Protein AF-A0A830CV66-F1 (afdb_monomer_lite)

Organism: NCBI:txid374723

Sequence (99 aa):
MVGSCRKCDQCVNNLENYCSKSIFTYSSIDTDGTVTQGGYSNIMVADERFIVRWPQSFPLDRGAPLLCAGPPLTVPSVTTASTSRASTSVSSGSAASAT

Radius of gyration: 22.75 Å; chains: 1; bounding box: 47×68×33 Å

Str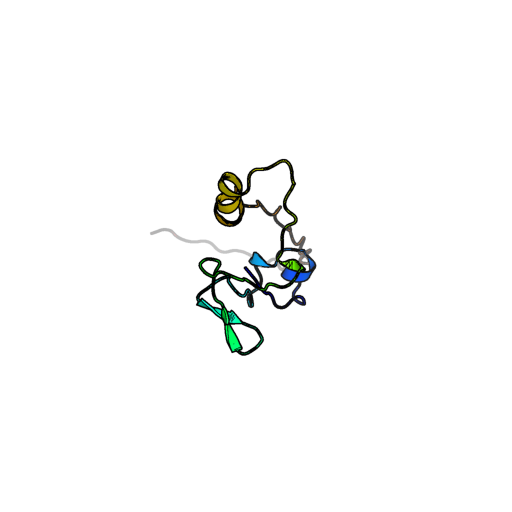ucture (mmCIF, N/CA/C/O backbone):
data_AF-A0A830CV66-F1
#
_entry.id   AF-A0A830CV66-F1
#
loop_
_atom_site.group_PDB
_atom_site.id
_atom_site.type_symbol
_atom_site.label_atom_id
_atom_site.label_alt_id
_atom_site.label_comp_id
_atom_site.label_asym_id
_atom_site.label_entity_id
_atom_site.label_seq_id
_atom_site.pdbx_PDB_ins_code
_atom_site.Cartn_x
_atom_site.Cartn_y
_atom_site.Cartn_z
_atom_site.occupancy
_atom_site.B_iso_or_equiv
_atom_site.auth_seq_id
_atom_site.auth_comp_id
_atom_site.auth_asym_id
_atom_site.auth_atom_id
_atom_site.pdbx_PDB_model_num
ATOM 1 N N . MET A 1 1 ? 1.647 1.573 0.526 1.00 85.69 1 MET A N 1
ATOM 2 C CA . MET A 1 1 ? 0.300 1.456 1.124 1.00 85.69 1 MET A CA 1
ATOM 3 C C . MET A 1 1 ? -0.138 0.010 0.990 1.00 85.69 1 MET A C 1
ATOM 5 O O . MET A 1 1 ? 0.205 -0.589 -0.020 1.00 85.69 1 MET A O 1
ATOM 9 N N . VAL A 1 2 ? -0.816 -0.548 1.990 1.00 90.31 2 VAL A N 1
ATOM 10 C CA . VAL A 1 2 ? -1.223 -1.971 2.018 1.00 90.31 2 VAL A CA 1
ATOM 11 C C . VAL A 1 2 ? -2.730 -2.163 2.210 1.00 90.31 2 VAL A C 1
ATOM 13 O O . VAL A 1 2 ? -3.225 -3.273 2.047 1.00 90.31 2 VAL A O 1
ATOM 16 N N . GLY A 1 3 ? -3.468 -1.088 2.508 1.00 91.06 3 GLY A N 1
ATOM 17 C CA . GLY A 1 3 ? -4.907 -1.140 2.754 1.00 91.06 3 GLY A CA 1
ATOM 18 C C . GLY A 1 3 ? -5.609 0.208 2.569 1.00 91.06 3 GLY A C 1
ATOM 19 O O . GLY A 1 3 ? -4.990 1.271 2.646 1.00 91.06 3 GLY A O 1
ATOM 20 N N . SER A 1 4 ? -6.921 0.160 2.329 1.00 92.31 4 SER A N 1
ATOM 21 C CA . SER A 1 4 ? -7.829 1.316 2.299 1.00 92.31 4 SER A CA 1
ATOM 22 C C . SER A 1 4 ? -9.260 0.871 2.634 1.00 92.31 4 SER A C 1
ATOM 24 O O . SER A 1 4 ? -9.542 -0.324 2.726 1.00 92.31 4 SER A O 1
ATOM 26 N N . CYS A 1 5 ? -10.207 1.804 2.796 1.00 91.25 5 CYS A N 1
ATOM 27 C CA . CYS A 1 5 ? -11.588 1.445 3.150 1.00 91.25 5 CYS A CA 1
ATOM 28 C C . CYS A 1 5 ? -12.402 0.797 2.017 1.00 91.25 5 CYS A C 1
ATOM 30 O O . CYS A 1 5 ? -13.500 0.309 2.283 1.00 91.25 5 CYS A O 1
ATOM 32 N N . ARG A 1 6 ? -11.920 0.857 0.766 1.00 88.50 6 ARG A N 1
ATOM 33 C CA . ARG A 1 6 ? -12.544 0.319 -0.466 1.00 88.50 6 ARG A CA 1
ATOM 34 C C . ARG A 1 6 ? -13.947 0.806 -0.830 1.00 88.50 6 ARG A C 1
ATOM 36 O O . ARG A 1 6 ? -14.464 0.403 -1.864 1.00 88.50 6 ARG A O 1
ATOM 43 N N . LYS A 1 7 ? -14.551 1.672 -0.019 1.00 91.62 7 LYS A N 1
ATOM 44 C CA . LYS A 1 7 ? -15.960 2.070 -0.155 1.00 91.62 7 LYS A CA 1
ATOM 45 C C . LYS A 1 7 ? -16.198 3.564 -0.337 1.00 91.62 7 LYS A C 1
ATOM 47 O O . LYS A 1 7 ? -17.325 3.951 -0.603 1.00 91.62 7 LYS A O 1
ATOM 52 N N . CYS A 1 8 ? -15.186 4.408 -0.130 1.00 91.31 8 CYS A N 1
ATOM 53 C CA . CYS A 1 8 ? -15.333 5.840 -0.386 1.00 91.31 8 CYS A CA 1
ATOM 54 C C . CYS A 1 8 ? -15.146 6.150 -1.872 1.00 91.31 8 CYS A C 1
ATOM 56 O O . CYS A 1 8 ? -14.474 5.396 -2.577 1.00 91.31 8 CYS A O 1
ATOM 58 N N . ASP A 1 9 ? -15.655 7.300 -2.312 1.00 93.12 9 ASP A N 1
ATOM 59 C CA . ASP A 1 9 ? -15.552 7.756 -3.704 1.00 93.12 9 ASP A CA 1
ATOM 60 C C . ASP A 1 9 ? -14.106 7.755 -4.211 1.00 93.12 9 ASP A C 1
ATOM 62 O O . ASP A 1 9 ? -13.838 7.370 -5.344 1.00 93.12 9 ASP A O 1
ATOM 66 N N . GLN A 1 10 ? -13.146 8.100 -3.348 1.00 91.94 10 GLN A N 1
ATOM 67 C CA . GLN A 1 10 ? -11.722 8.048 -3.687 1.00 91.94 10 GLN A CA 1
ATOM 68 C C . GLN A 1 10 ? -11.273 6.613 -3.999 1.00 91.94 10 GLN A C 1
ATOM 70 O O . GLN A 1 10 ? -10.639 6.364 -5.016 1.00 91.94 10 GLN A O 1
ATOM 75 N N . CYS A 1 11 ? -11.657 5.633 -3.177 1.00 90.50 11 CYS A N 1
ATOM 76 C CA . CYS A 1 11 ? -11.306 4.235 -3.429 1.00 90.50 11 CYS A CA 1
ATOM 77 C C . CYS A 1 11 ? -12.025 3.656 -4.652 1.00 90.50 11 CYS A C 1
ATOM 79 O O . CYS A 1 11 ? -11.462 2.811 -5.338 1.00 90.50 11 CYS A O 1
ATOM 81 N N . VAL A 1 12 ? -13.259 4.077 -4.933 1.00 90.81 12 VAL A N 1
ATOM 82 C CA . VAL A 1 12 ? -13.987 3.637 -6.135 1.00 90.81 12 VAL A CA 1
ATOM 83 C C . VAL A 1 12 ? -13.323 4.184 -7.402 1.00 90.81 12 VAL A C 1
ATOM 85 O O . VAL A 1 12 ? -13.241 3.482 -8.403 1.00 90.81 12 VAL A O 1
ATOM 88 N N . ASN A 1 13 ? -12.766 5.394 -7.330 1.00 91.25 13 ASN A N 1
ATOM 89 C CA . ASN A 1 13 ? -12.076 6.050 -8.439 1.00 91.25 13 ASN A CA 1
ATOM 90 C C . ASN A 1 13 ? -10.579 5.691 -8.564 1.00 91.25 13 ASN A C 1
ATOM 92 O O . ASN A 1 13 ? -9.859 6.384 -9.276 1.00 91.25 13 ASN A O 1
ATOM 96 N N . ASN A 1 14 ? -10.091 4.630 -7.904 1.00 88.56 14 ASN A N 1
ATOM 97 C CA . ASN A 1 14 ? -8.665 4.235 -7.883 1.00 88.56 14 ASN A CA 1
ATOM 98 C C . ASN A 1 14 ? -7.722 5.335 -7.347 1.00 88.56 14 ASN A C 1
ATOM 100 O O . ASN A 1 14 ? -6.579 5.491 -7.778 1.00 88.56 14 ASN A O 1
ATOM 104 N N . LEU A 1 15 ? -8.237 6.139 -6.417 1.00 90.25 15 LEU A N 1
ATOM 105 C CA . LEU A 1 15 ? -7.537 7.196 -5.692 1.00 90.25 15 LEU A CA 1
ATOM 106 C C . LEU A 1 15 ? -7.351 6.790 -4.225 1.00 90.25 15 LEU A C 1
ATOM 108 O O . LEU A 1 15 ? -7.567 7.576 -3.302 1.00 90.25 15 LEU A O 1
ATOM 112 N N . GLU A 1 16 ? -6.957 5.540 -3.976 1.00 90.12 16 GLU A N 1
ATOM 113 C CA . GLU A 1 16 ? -6.842 4.980 -2.627 1.00 90.12 16 GLU A CA 1
ATOM 114 C C . GLU A 1 16 ? -5.830 5.743 -1.754 1.00 90.12 16 GLU A C 1
ATOM 116 O O . GLU A 1 16 ? -5.994 5.781 -0.536 1.00 90.12 16 GLU A O 1
ATOM 121 N N . ASN A 1 17 ? -4.842 6.407 -2.368 1.00 88.62 17 ASN A N 1
ATOM 122 C CA . ASN A 1 17 ? -3.852 7.253 -1.687 1.00 88.62 17 ASN A CA 1
ATOM 123 C C . ASN A 1 17 ? -4.469 8.492 -1.009 1.00 88.62 17 ASN A C 1
ATOM 125 O O . ASN A 1 17 ? -3.868 9.054 -0.100 1.00 88.62 17 ASN A O 1
ATOM 129 N N . TYR A 1 18 ? -5.668 8.908 -1.430 1.00 89.75 18 TYR A N 1
ATOM 130 C CA . TYR A 1 18 ? -6.426 10.015 -0.832 1.00 89.75 18 TYR A CA 1
ATOM 131 C C . TYR A 1 18 ? -7.494 9.532 0.159 1.00 89.75 18 TYR A C 1
ATOM 133 O O . TYR A 1 18 ? -8.291 10.319 0.675 1.00 89.75 18 TYR A O 1
ATOM 141 N N . CYS A 1 19 ? -7.555 8.228 0.430 1.00 91.12 19 CYS A N 1
ATOM 142 C CA . CYS A 1 19 ? -8.483 7.679 1.403 1.00 91.12 19 CYS A CA 1
ATOM 143 C C . CYS A 1 19 ? -8.096 8.116 2.822 1.00 91.12 19 CYS A C 1
ATOM 145 O O . CYS A 1 19 ? -6.988 7.861 3.275 1.00 91.12 19 CYS A O 1
ATOM 147 N N . SER A 1 20 ? -9.047 8.651 3.590 1.00 90.25 20 SER A N 1
ATOM 148 C CA . SER A 1 20 ? -8.831 9.008 5.004 1.00 90.25 20 SER A CA 1
ATOM 149 C C . SER A 1 20 ? -8.515 7.806 5.909 1.00 90.25 20 SER A C 1
ATOM 151 O O . SER A 1 20 ? -8.123 7.983 7.055 1.00 90.25 20 SER A O 1
ATOM 153 N N . LYS A 1 21 ? -8.741 6.582 5.418 1.00 91.12 21 LYS A N 1
ATOM 154 C CA . LYS A 1 21 ? -8.455 5.314 6.105 1.00 91.12 21 LYS A CA 1
ATOM 155 C C . LYS A 1 21 ? -7.388 4.506 5.356 1.00 91.12 21 LYS A C 1
ATOM 157 O O . LYS A 1 21 ? -7.510 3.289 5.242 1.00 91.12 21 LYS A O 1
ATOM 162 N N . SER A 1 22 ? -6.408 5.184 4.764 1.00 91.19 22 SER A N 1
ATOM 163 C CA . SER A 1 22 ? -5.246 4.545 4.146 1.00 91.19 22 SER A CA 1
ATOM 164 C C . SER A 1 22 ? -4.369 3.877 5.206 1.00 91.19 22 SER A C 1
ATOM 166 O O . SER A 1 22 ? -4.036 4.500 6.214 1.00 91.19 22 SER A O 1
ATOM 168 N N . ILE A 1 23 ? -3.955 2.639 4.953 1.00 92.12 23 ILE A N 1
ATOM 169 C CA . ILE A 1 23 ? -3.054 1.875 5.822 1.00 92.12 23 ILE A CA 1
ATOM 170 C C . ILE A 1 23 ? -1.681 1.840 5.149 1.00 92.12 23 ILE A C 1
ATOM 172 O O . ILE A 1 23 ? -1.530 1.310 4.039 1.00 92.12 23 ILE A O 1
ATOM 176 N N . PHE A 1 24 ? -0.673 2.444 5.781 1.00 91.69 24 PHE A N 1
ATOM 177 C CA . PHE A 1 24 ? 0.675 2.495 5.216 1.00 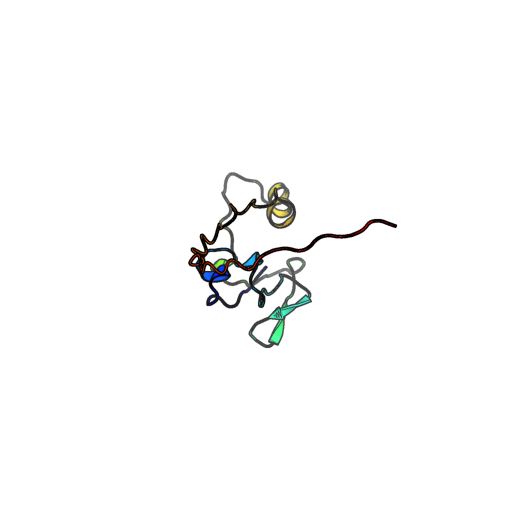91.69 24 PHE A CA 1
ATOM 178 C C . PHE A 1 24 ? 1.426 1.180 5.412 1.00 91.69 24 PHE A C 1
ATOM 180 O O . PHE A 1 24 ? 1.051 0.328 6.204 1.00 91.69 24 PHE A O 1
ATOM 187 N N . THR A 1 25 ? 2.498 1.014 4.639 1.00 90.19 25 THR A N 1
ATOM 188 C CA . THR A 1 25 ? 3.277 -0.229 4.573 1.00 90.19 25 THR A CA 1
ATOM 189 C C . THR A 1 25 ? 4.015 -0.559 5.875 1.00 90.19 25 THR A C 1
ATOM 191 O O . THR A 1 25 ? 4.387 -1.706 6.087 1.00 90.19 25 THR A O 1
ATOM 194 N N . TYR A 1 26 ? 4.253 0.424 6.741 1.00 92.00 26 TYR A N 1
ATOM 195 C CA . TYR A 1 26 ? 4.917 0.228 8.024 1.00 92.00 26 TYR A CA 1
ATOM 196 C C . TYR A 1 26 ? 4.334 1.171 9.078 1.00 92.00 26 TYR A C 1
ATOM 198 O O . TYR A 1 26 ? 3.808 2.236 8.746 1.00 92.00 26 TYR A O 1
ATOM 206 N N . SER A 1 27 ? 4.455 0.785 10.353 1.00 91.25 27 SER A N 1
ATOM 207 C CA . SER A 1 27 ? 4.072 1.604 11.515 1.00 91.25 27 SER A CA 1
ATOM 208 C C . SER A 1 27 ? 2.621 2.120 11.494 1.00 91.25 27 SER A C 1
ATOM 210 O O . SER A 1 27 ? 2.312 3.141 12.108 1.00 91.25 27 SER A O 1
ATOM 212 N N . SER A 1 28 ? 1.730 1.427 10.786 1.00 91.00 28 SER A N 1
ATOM 213 C CA . SER A 1 28 ? 0.290 1.678 10.764 1.00 91.00 28 SER A CA 1
ATOM 214 C C . SER A 1 28 ? -0.451 0.532 11.435 1.00 91.00 28 SER A C 1
ATOM 216 O O . SER A 1 28 ? 0.069 -0.577 11.523 1.00 91.00 28 SER A O 1
ATOM 218 N N . ILE A 1 29 ? -1.663 0.805 11.909 1.00 92.81 29 ILE A N 1
ATOM 219 C CA . ILE A 1 29 ? -2.563 -0.232 12.411 1.00 92.81 29 ILE A CA 1
ATOM 220 C C . ILE A 1 29 ? -3.333 -0.803 11.222 1.00 92.81 29 ILE A C 1
ATOM 222 O O . ILE A 1 29 ? -3.994 -0.053 10.499 1.00 92.81 29 ILE A O 1
ATOM 226 N N . ASP A 1 30 ? -3.205 -2.108 11.007 1.00 90.19 30 ASP A N 1
ATOM 227 C CA . ASP A 1 30 ? -3.939 -2.835 9.979 1.00 90.19 30 ASP A CA 1
ATOM 228 C C . ASP A 1 30 ? -5.385 -3.131 10.433 1.00 90.19 30 ASP A C 1
ATOM 230 O O . ASP A 1 30 ? -5.785 -2.865 11.569 1.00 90.19 30 ASP A O 1
ATOM 234 N N . THR A 1 31 ? -6.213 -3.647 9.528 1.00 88.00 31 THR A N 1
ATOM 235 C CA . THR A 1 31 ? -7.638 -3.938 9.746 1.00 88.00 31 THR A CA 1
ATOM 236 C C . THR A 1 31 ? -7.907 -4.957 10.853 1.00 88.00 31 THR A C 1
ATOM 238 O O . THR A 1 31 ? -8.982 -4.930 11.451 1.00 88.00 31 THR A O 1
ATOM 241 N N . ASP A 1 32 ? -6.939 -5.822 11.144 1.00 88.81 32 ASP A N 1
ATOM 242 C CA . ASP A 1 32 ? -6.965 -6.810 12.222 1.00 88.81 32 ASP A CA 1
ATOM 243 C C . ASP A 1 32 ? -6.452 -6.251 13.567 1.00 88.81 32 ASP A C 1
ATOM 245 O O . ASP A 1 32 ? -6.499 -6.940 14.586 1.00 88.81 32 ASP A O 1
ATOM 249 N N . GLY A 1 33 ? -5.996 -4.993 13.592 1.00 90.75 33 GLY A N 1
ATOM 250 C CA . GLY A 1 33 ? -5.441 -4.330 14.770 1.00 90.75 33 GLY A CA 1
ATOM 251 C C . GLY A 1 33 ? -3.942 -4.560 14.978 1.00 90.75 33 GLY A C 1
ATOM 252 O O . GLY A 1 33 ? -3.387 -4.048 15.953 1.00 90.75 33 GLY A O 1
ATOM 253 N N . THR A 1 34 ? -3.269 -5.296 14.091 1.00 92.00 34 THR A N 1
ATOM 254 C CA . THR A 1 34 ? -1.818 -5.502 14.172 1.00 92.00 34 THR A CA 1
ATOM 255 C C . THR A 1 34 ? -1.046 -4.309 13.611 1.00 92.00 34 THR A C 1
ATOM 257 O O . THR A 1 34 ? -1.570 -3.497 12.848 1.00 92.00 34 THR A O 1
ATOM 260 N N . VAL A 1 35 ? 0.221 -4.163 14.008 1.00 92.75 35 VAL A N 1
ATOM 261 C CA . VAL A 1 35 ? 1.101 -3.135 13.437 1.00 92.75 35 VAL A CA 1
ATOM 262 C C . VAL A 1 35 ? 1.724 -3.671 12.154 1.00 92.75 35 VAL A C 1
ATOM 264 O O . VAL A 1 35 ? 2.476 -4.648 12.190 1.00 92.75 35 VAL A O 1
ATOM 267 N N . THR A 1 36 ? 1.480 -2.988 11.038 1.00 92.25 36 THR A N 1
ATOM 268 C CA . THR A 1 36 ? 2.055 -3.324 9.732 1.00 92.25 36 THR A CA 1
ATOM 269 C C . THR A 1 36 ? 3.580 -3.304 9.790 1.00 92.25 36 THR A C 1
ATOM 271 O O . THR A 1 36 ? 4.179 -2.294 10.192 1.00 92.25 36 THR A O 1
ATOM 274 N N . GLN A 1 37 ? 4.199 -4.389 9.331 1.00 90.94 37 GLN A N 1
ATOM 275 C CA . GLN A 1 37 ? 5.644 -4.503 9.168 1.00 90.94 37 GLN A CA 1
ATOM 276 C C . GLN A 1 37 ? 6.010 -4.282 7.700 1.00 90.94 37 GLN A C 1
ATOM 278 O O . GLN A 1 37 ? 5.402 -4.858 6.800 1.00 90.94 37 GLN A O 1
ATOM 283 N N . GLY A 1 38 ? 6.997 -3.417 7.466 1.00 89.31 38 GLY A N 1
ATOM 284 C CA . GLY A 1 38 ? 7.432 -3.067 6.117 1.00 89.31 38 GLY A CA 1
ATOM 285 C C . GLY A 1 38 ? 8.252 -4.161 5.430 1.00 89.31 38 GLY A C 1
ATOM 286 O O . GLY A 1 38 ? 8.458 -5.259 5.948 1.00 89.31 38 GLY A O 1
ATOM 287 N N . GLY A 1 39 ? 8.800 -3.815 4.264 1.00 88.88 39 GLY A N 1
ATOM 288 C CA . GLY A 1 39 ? 9.569 -4.730 3.413 1.00 88.88 39 GLY A CA 1
ATOM 289 C C . GLY A 1 39 ? 10.953 -5.143 3.936 1.00 88.88 39 GLY A C 1
ATOM 290 O O . GLY A 1 39 ? 11.632 -5.906 3.263 1.00 88.88 39 GLY A O 1
ATOM 291 N N . TYR A 1 40 ? 11.380 -4.698 5.123 1.00 89.94 40 TYR A N 1
ATOM 292 C CA . TYR A 1 40 ? 12.622 -5.161 5.771 1.00 89.94 40 TYR A CA 1
ATOM 293 C C . TYR A 1 40 ? 12.450 -6.521 6.480 1.00 89.94 40 TYR A C 1
ATOM 295 O O . TYR A 1 40 ? 13.108 -6.799 7.480 1.00 89.94 40 TYR A O 1
ATOM 303 N N . SER A 1 41 ? 11.547 -7.355 5.963 1.00 89.31 41 SER A N 1
ATOM 304 C CA . SER A 1 41 ? 11.161 -8.661 6.498 1.00 89.31 41 SER A CA 1
ATOM 305 C C . SER A 1 41 ? 11.362 -9.727 5.421 1.00 89.31 41 SER A C 1
ATOM 307 O O . SER A 1 41 ? 11.239 -9.437 4.233 1.00 89.31 41 SER A O 1
ATOM 309 N N . ASN A 1 42 ? 11.617 -10.977 5.810 1.00 91.38 42 ASN A N 1
ATOM 310 C CA . ASN A 1 42 ? 11.822 -12.066 4.844 1.00 91.38 42 ASN A CA 1
ATOM 311 C C . ASN A 1 42 ? 10.559 -12.385 4.025 1.00 91.38 42 ASN A C 1
ATOM 313 O O . ASN A 1 42 ? 10.658 -12.899 2.914 1.00 91.38 42 ASN A O 1
ATOM 317 N N . ILE A 1 43 ? 9.378 -12.126 4.593 1.00 90.38 43 ILE A N 1
ATOM 318 C CA . ILE A 1 43 ? 8.074 -12.396 3.987 1.00 90.38 43 ILE A CA 1
ATOM 319 C C . ILE A 1 43 ? 7.181 -11.181 4.234 1.00 90.38 43 ILE A C 1
ATOM 321 O O . ILE A 1 43 ? 7.152 -10.646 5.342 1.00 90.38 43 ILE A O 1
ATOM 325 N N . MET A 1 44 ? 6.439 -10.773 3.206 1.00 89.81 44 MET A N 1
ATOM 326 C CA . MET A 1 44 ? 5.427 -9.725 3.280 1.00 89.81 44 MET A CA 1
ATOM 327 C C . MET A 1 44 ? 4.120 -10.256 2.691 1.00 89.81 44 MET A C 1
ATOM 329 O O . MET A 1 44 ? 4.121 -10.841 1.608 1.00 89.81 44 MET A O 1
ATOM 333 N N . VAL A 1 45 ? 3.014 -10.040 3.399 1.00 90.00 45 VAL A N 1
ATOM 334 C CA . VAL A 1 45 ? 1.660 -10.349 2.928 1.00 90.00 45 VAL A CA 1
ATOM 335 C C . VAL A 1 45 ? 0.928 -9.027 2.746 1.00 90.00 45 VAL A C 1
ATOM 337 O O . VAL A 1 45 ? 0.960 -8.171 3.625 1.00 90.00 45 VAL A O 1
ATOM 340 N N . ALA A 1 46 ? 0.307 -8.846 1.588 1.00 89.56 46 ALA A N 1
ATOM 341 C CA . ALA A 1 46 ? -0.487 -7.672 1.264 1.00 89.56 46 ALA A CA 1
ATOM 342 C C . ALA A 1 46 ? -1.701 -8.107 0.445 1.00 89.56 46 ALA A C 1
ATOM 344 O O . ALA A 1 46 ? -1.686 -9.159 -0.197 1.00 89.56 46 ALA A O 1
ATOM 345 N N . ASP A 1 47 ? -2.750 -7.295 0.460 1.00 89.94 47 ASP A N 1
ATOM 346 C CA . ASP A 1 47 ? -3.909 -7.543 -0.382 1.00 89.94 47 ASP A CA 1
ATOM 347 C C . ASP A 1 47 ? -3.586 -7.302 -1.861 1.00 89.94 47 ASP A C 1
ATOM 349 O O . ASP A 1 47 ? -2.882 -6.351 -2.210 1.00 89.94 47 ASP A O 1
ATOM 353 N N . GLU A 1 48 ? -4.144 -8.146 -2.730 1.00 89.94 48 GLU A N 1
ATOM 354 C CA . GLU A 1 48 ? -3.894 -8.144 -4.175 1.00 89.94 48 GLU A CA 1
ATOM 355 C C . GLU A 1 48 ? -4.090 -6.780 -4.845 1.00 89.94 48 GLU A C 1
ATOM 357 O O . GLU A 1 48 ? -3.369 -6.452 -5.785 1.00 89.94 48 GLU A O 1
ATOM 362 N N . ARG A 1 49 ? -5.000 -5.942 -4.332 1.00 88.62 49 ARG A N 1
ATOM 363 C CA . ARG A 1 49 ? -5.273 -4.612 -4.884 1.00 88.62 49 ARG A CA 1
ATOM 364 C C . ARG A 1 49 ? -4.099 -3.646 -4.716 1.00 88.62 49 ARG A C 1
ATOM 366 O O . ARG A 1 49 ? -3.998 -2.676 -5.461 1.00 88.62 49 ARG A O 1
ATOM 373 N N . PHE A 1 50 ? -3.220 -3.902 -3.750 1.00 89.88 50 PHE A N 1
ATOM 374 C CA . PHE A 1 50 ? -2.020 -3.107 -3.485 1.00 89.88 50 PHE A CA 1
ATOM 375 C C . PHE A 1 50 ? -0.740 -3.775 -4.002 1.00 89.88 50 PHE A C 1
ATOM 377 O O . PHE A 1 50 ? 0.355 -3.257 -3.777 1.00 89.88 50 PHE A O 1
ATOM 384 N N . ILE A 1 51 ? -0.860 -4.903 -4.712 1.00 91.50 51 ILE A N 1
ATOM 385 C CA . ILE A 1 51 ? 0.262 -5.597 -5.343 1.00 91.50 51 ILE A CA 1
ATOM 386 C C . ILE A 1 51 ? 0.354 -5.168 -6.808 1.00 91.50 51 ILE A C 1
ATOM 388 O O . ILE A 1 51 ? -0.577 -5.330 -7.593 1.00 91.50 51 ILE A O 1
ATOM 392 N N . VAL A 1 52 ? 1.517 -4.649 -7.198 1.00 89.31 52 VAL A N 1
ATOM 393 C CA . VAL A 1 52 ? 1.800 -4.285 -8.590 1.00 89.31 52 VAL A CA 1
ATOM 394 C C . VAL A 1 52 ? 2.443 -5.467 -9.306 1.00 89.31 52 VAL A C 1
ATOM 396 O O . VAL A 1 52 ? 3.389 -6.081 -8.808 1.00 89.31 52 VAL A O 1
ATOM 399 N N . ARG A 1 53 ? 1.957 -5.775 -10.511 1.00 90.50 53 ARG A N 1
ATOM 400 C CA . ARG A 1 53 ? 2.537 -6.830 -11.343 1.00 90.50 53 ARG A CA 1
ATOM 401 C C . ARG A 1 53 ? 3.871 -6.375 -11.932 1.00 90.50 53 ARG A C 1
ATOM 403 O O . ARG A 1 53 ? 3.922 -5.422 -12.704 1.00 90.50 53 ARG A O 1
ATOM 410 N N . TRP A 1 54 ? 4.939 -7.092 -11.591 1.00 89.25 54 TRP A N 1
ATOM 411 C CA . TRP A 1 54 ? 6.286 -6.784 -12.061 1.00 89.25 54 TRP A CA 1
ATOM 412 C C . TRP A 1 54 ? 6.537 -7.308 -13.485 1.00 89.25 54 TRP A C 1
ATOM 414 O O . TRP A 1 54 ? 6.305 -8.495 -13.738 1.00 89.25 54 TRP A O 1
ATOM 424 N N . PRO A 1 55 ? 7.024 -6.480 -14.426 1.00 88.75 55 PRO A N 1
ATOM 425 C CA . PRO A 1 55 ? 7.436 -6.959 -15.742 1.00 88.75 55 PRO A CA 1
ATOM 426 C C . PRO A 1 55 ? 8.727 -7.791 -15.645 1.00 88.75 55 PRO A C 1
ATOM 428 O O . PRO A 1 55 ? 9.706 -7.362 -15.042 1.00 88.75 55 PRO A O 1
ATOM 431 N N . GLN A 1 56 ? 8.765 -8.967 -16.285 1.00 88.69 56 GLN A N 1
ATOM 432 C CA . GLN A 1 56 ? 9.933 -9.869 -16.235 1.00 88.69 56 GLN A CA 1
ATOM 433 C C . GLN A 1 56 ? 11.202 -9.281 -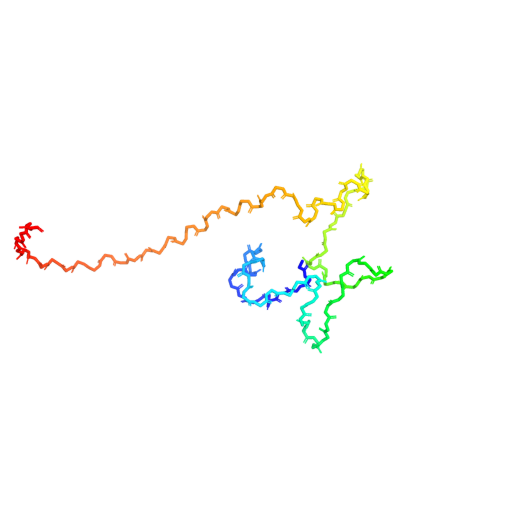16.871 1.00 88.69 56 GLN A C 1
ATOM 435 O O . GLN A 1 56 ? 12.307 -9.688 -16.529 1.00 88.69 56 GLN A O 1
ATOM 440 N N . SER A 1 57 ? 11.055 -8.324 -17.788 1.00 89.06 57 SER A N 1
ATOM 441 C CA . SER A 1 57 ? 12.172 -7.676 -18.479 1.00 89.06 57 SER A CA 1
ATOM 442 C C . SER A 1 57 ? 12.876 -6.604 -17.644 1.00 89.06 57 SER A C 1
ATOM 444 O O . SER A 1 57 ? 13.864 -6.041 -18.111 1.00 89.06 57 SER A O 1
ATOM 446 N N . PHE A 1 58 ? 12.366 -6.273 -16.452 1.00 85.75 58 PHE A N 1
ATOM 447 C CA . PHE A 1 58 ? 12.900 -5.188 -15.636 1.00 85.75 58 PHE A CA 1
ATOM 448 C C . PHE A 1 58 ? 13.596 -5.723 -14.374 1.00 85.75 58 PHE A C 1
ATOM 450 O O . PHE A 1 58 ? 13.005 -6.513 -13.632 1.00 85.75 58 PHE A O 1
ATOM 457 N N . PRO A 1 59 ? 14.839 -5.299 -14.094 1.00 87.88 59 PRO A N 1
ATOM 458 C CA . PRO A 1 59 ? 15.601 -5.820 -12.968 1.00 87.88 59 PRO A CA 1
ATOM 459 C C . PRO A 1 59 ? 15.050 -5.274 -11.634 1.00 87.88 59 PRO A C 1
ATOM 461 O O . PRO A 1 59 ? 14.758 -4.083 -11.499 1.00 87.88 59 PRO A O 1
ATOM 464 N N . LEU A 1 60 ? 14.841 -6.167 -10.659 1.00 84.56 60 LEU A N 1
ATOM 465 C CA . LEU A 1 60 ? 14.134 -5.857 -9.406 1.00 84.56 60 LEU A CA 1
ATOM 466 C C . LEU A 1 60 ? 14.880 -4.830 -8.538 1.00 84.56 60 LEU A C 1
ATOM 468 O O . LEU A 1 60 ? 14.255 -3.974 -7.918 1.00 84.56 60 LEU A O 1
ATOM 472 N N . ASP A 1 61 ? 16.209 -4.894 -8.522 1.00 84.25 61 ASP A N 1
ATOM 473 C CA . ASP A 1 61 ? 17.107 -4.015 -7.763 1.00 84.25 61 ASP A CA 1
ATOM 474 C C . ASP A 1 61 ? 16.962 -2.539 -8.161 1.00 84.25 61 ASP A C 1
ATOM 476 O O . ASP A 1 61 ? 16.896 -1.659 -7.304 1.00 84.25 61 ASP A O 1
ATOM 480 N N . ARG A 1 62 ? 16.846 -2.259 -9.462 1.00 83.62 62 ARG A N 1
ATOM 481 C CA . ARG A 1 62 ? 16.668 -0.890 -9.979 1.00 83.62 62 ARG A CA 1
ATOM 482 C C . ARG A 1 62 ? 15.240 -0.395 -9.862 1.00 83.62 62 ARG A C 1
ATOM 484 O O . ARG A 1 62 ? 14.981 0.802 -9.941 1.00 83.62 62 ARG A O 1
ATOM 491 N N . GLY A 1 63 ? 14.310 -1.328 -9.742 1.00 83.00 63 GLY A N 1
ATOM 492 C CA . GLY A 1 63 ? 12.898 -1.048 -9.840 1.00 83.00 63 GLY A CA 1
ATOM 493 C C . GLY A 1 63 ? 12.189 -0.886 -8.505 1.00 83.00 63 GLY A C 1
ATOM 494 O O . GLY A 1 63 ? 11.236 -0.115 -8.422 1.00 83.00 63 GLY A O 1
ATOM 495 N N . ALA A 1 64 ? 12.685 -1.530 -7.448 1.00 83.62 64 ALA A N 1
ATOM 496 C CA . ALA A 1 64 ? 12.151 -1.367 -6.101 1.00 83.62 64 ALA A CA 1
ATOM 497 C C . ALA A 1 64 ? 12.067 0.112 -5.646 1.00 83.62 64 ALA A C 1
ATOM 499 O O . ALA A 1 64 ? 11.026 0.489 -5.105 1.00 83.62 64 ALA A O 1
ATOM 500 N N . PRO A 1 65 ? 13.058 0.995 -5.919 1.00 83.12 65 PRO A N 1
ATOM 501 C CA . PRO A 1 65 ? 12.955 2.416 -5.567 1.00 83.12 65 PRO A CA 1
ATOM 502 C C . PRO A 1 65 ? 11.815 3.164 -6.277 1.00 83.12 65 PRO A C 1
ATOM 504 O O . PRO A 1 65 ? 11.262 4.112 -5.718 1.00 83.12 65 PRO A O 1
ATOM 507 N N . LEU A 1 66 ? 11.423 2.734 -7.484 1.00 84.75 66 LEU A N 1
ATOM 508 C CA . LEU A 1 66 ? 10.364 3.382 -8.270 1.00 84.75 66 LEU A CA 1
ATOM 509 C C . LEU A 1 66 ? 8.981 3.235 -7.628 1.00 84.75 66 LEU A C 1
ATOM 511 O O . LEU A 1 66 ? 8.119 4.080 -7.845 1.00 84.75 66 LEU A O 1
ATOM 515 N N . LEU A 1 67 ? 8.775 2.200 -6.809 1.00 84.38 67 LEU A N 1
ATOM 516 C CA . LEU A 1 67 ? 7.509 1.966 -6.109 1.00 84.38 67 LEU A CA 1
ATOM 517 C C . LEU A 1 67 ? 7.224 3.005 -5.011 1.00 84.38 67 LEU A C 1
ATOM 519 O O . LEU A 1 67 ? 6.095 3.089 -4.534 1.00 84.38 67 LEU A O 1
ATOM 523 N N . CYS A 1 68 ? 8.230 3.788 -4.607 1.00 81.56 68 CYS A N 1
ATOM 524 C CA . CYS A 1 68 ? 8.098 4.841 -3.599 1.00 81.56 68 CYS A CA 1
ATOM 525 C C . CYS A 1 68 ? 8.436 6.228 -4.165 1.00 81.56 68 CYS A C 1
ATOM 527 O O . CYS A 1 68 ? 7.668 7.168 -3.993 1.00 81.56 68 CYS A O 1
ATOM 529 N N . ALA A 1 69 ? 9.568 6.347 -4.863 1.00 72.19 69 ALA A N 1
ATOM 530 C CA . ALA A 1 69 ? 10.104 7.614 -5.363 1.00 72.19 69 ALA A CA 1
ATOM 531 C C . ALA A 1 69 ? 9.829 7.848 -6.858 1.00 72.19 69 ALA A C 1
ATOM 533 O O . ALA A 1 69 ? 10.474 8.691 -7.483 1.00 72.19 69 ALA A O 1
ATOM 534 N N . GLY A 1 70 ? 8.915 7.077 -7.454 1.00 64.12 70 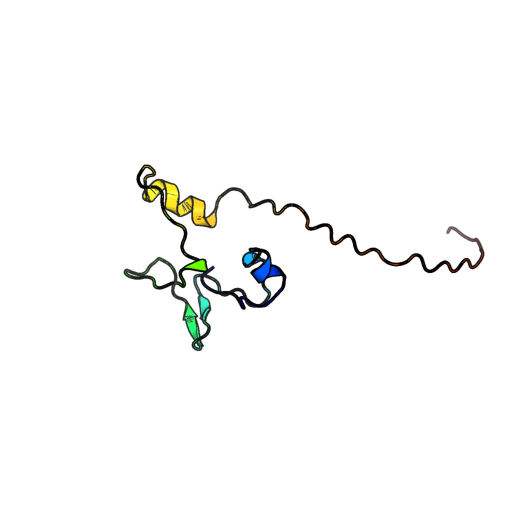GLY A N 1
ATOM 535 C CA . GLY A 1 70 ? 8.485 7.289 -8.831 1.00 64.12 70 GLY A CA 1
ATOM 536 C C . GLY A 1 70 ? 7.951 8.711 -9.054 1.00 64.12 70 GLY A C 1
ATOM 537 O O . GLY A 1 70 ? 7.614 9.409 -8.091 1.00 64.12 70 GLY A O 1
ATOM 538 N N . PRO A 1 71 ? 7.870 9.164 -10.319 1.00 58.91 71 PRO A N 1
ATOM 539 C CA . PRO A 1 71 ? 7.275 10.459 -10.620 1.00 58.91 71 PRO A CA 1
ATOM 540 C C . PRO A 1 71 ? 5.886 10.540 -9.970 1.00 58.91 71 PRO A C 1
ATOM 542 O O . PRO A 1 71 ? 5.145 9.551 -10.024 1.00 58.91 71 PRO A O 1
ATOM 545 N N . PRO A 1 72 ? 5.530 11.674 -9.333 1.00 55.84 72 PRO A N 1
ATOM 546 C CA . PRO A 1 72 ? 4.223 11.820 -8.717 1.00 55.84 72 PRO A CA 1
ATOM 547 C C . PRO A 1 72 ? 3.163 11.508 -9.767 1.00 55.84 72 PRO A C 1
ATOM 549 O O . PRO A 1 72 ? 3.184 12.071 -10.863 1.00 55.84 72 PRO A O 1
ATOM 552 N N . LEU A 1 73 ? 2.256 10.588 -9.437 1.00 58.72 73 LEU A N 1
ATOM 553 C CA . LEU A 1 73 ? 1.072 10.342 -10.244 1.00 58.72 73 LEU A CA 1
ATOM 554 C C . LEU A 1 73 ? 0.253 11.635 -10.202 1.00 58.72 73 LEU A C 1
ATOM 556 O O . LEU A 1 73 ? -0.462 11.894 -9.235 1.00 58.72 73 LEU A O 1
ATOM 560 N N . THR A 1 74 ? 0.407 12.488 -11.213 1.00 48.09 74 THR A N 1
ATOM 561 C CA . THR A 1 74 ? -0.477 13.627 -11.427 1.00 48.09 74 THR A CA 1
ATOM 562 C C . THR A 1 74 ? -1.851 13.066 -11.737 1.00 48.09 74 THR A C 1
ATOM 564 O O . THR A 1 74 ? -2.157 12.679 -12.863 1.00 48.09 74 THR A O 1
ATOM 567 N N . VAL A 1 75 ? -2.683 12.985 -10.704 1.00 54.59 75 VAL A N 1
ATOM 568 C C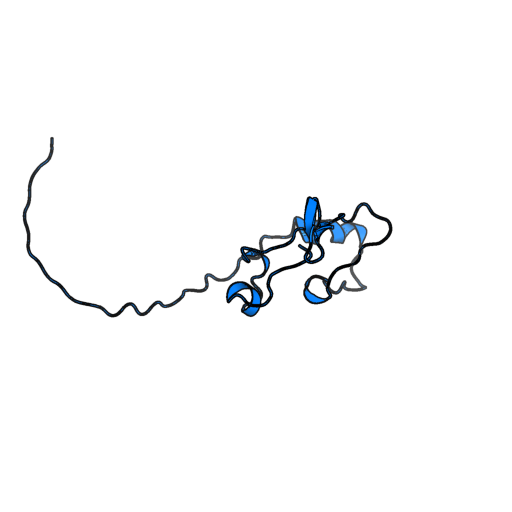A . VAL A 1 75 ? -4.102 12.717 -10.882 1.00 54.59 75 VAL A CA 1
ATOM 569 C C . VAL A 1 75 ? -4.669 13.881 -11.697 1.00 54.59 75 VAL A C 1
ATOM 571 O O . VAL A 1 75 ? -4.451 15.037 -11.321 1.00 54.59 75 VAL A O 1
ATOM 574 N N . PRO A 1 76 ? -5.333 13.638 -12.842 1.00 46.44 76 PRO A N 1
ATOM 575 C CA . PRO A 1 76 ? -6.060 14.708 -13.498 1.00 46.44 76 PRO A CA 1
ATOM 576 C C . PRO A 1 76 ? -7.067 15.219 -12.474 1.00 46.44 76 PRO A C 1
ATOM 578 O O . PRO A 1 76 ? -7.803 14.420 -11.893 1.00 46.44 76 PRO A O 1
ATOM 581 N N . SER A 1 77 ? -7.041 16.526 -12.199 1.00 47.78 77 SER A N 1
ATOM 582 C CA . SER A 1 77 ? -8.015 17.166 -11.324 1.00 47.78 77 SER A CA 1
ATOM 583 C C . SER A 1 77 ? -9.394 16.665 -11.722 1.00 47.78 77 SER A C 1
ATOM 585 O O . SER A 1 77 ? -9.874 16.978 -12.812 1.00 47.78 77 SER A O 1
ATOM 587 N N . VAL A 1 78 ? -10.021 15.862 -10.860 1.00 53.91 78 VAL A N 1
ATOM 588 C CA . VAL A 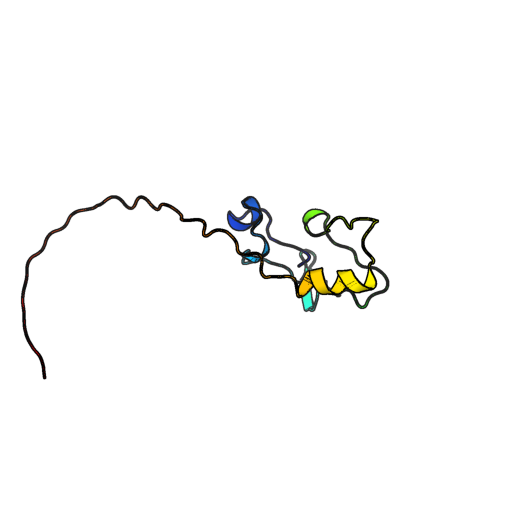1 78 ? -11.444 15.578 -10.975 1.00 53.91 78 VAL A CA 1
ATOM 589 C C . VAL A 1 78 ? -12.100 16.919 -10.700 1.00 53.91 78 VAL A C 1
ATOM 591 O O . VAL A 1 78 ? -12.341 17.292 -9.555 1.00 53.91 78 VAL A O 1
ATOM 594 N N . THR A 1 79 ? -12.307 17.705 -11.757 1.00 41.97 79 THR A N 1
ATOM 595 C CA . THR A 1 79 ? -13.228 18.824 -11.730 1.00 41.97 79 THR A CA 1
ATOM 596 C C . THR A 1 79 ? -14.578 18.186 -11.469 1.00 41.97 79 THR A C 1
ATOM 598 O O . THR A 1 79 ? -15.284 17.781 -12.388 1.00 41.97 79 THR A O 1
ATOM 601 N N . THR A 1 80 ? -14.941 18.056 -10.194 1.00 47.22 80 THR A N 1
ATOM 602 C CA . THR A 1 80 ? -16.342 18.059 -9.815 1.00 47.22 80 THR A CA 1
ATOM 603 C C . THR A 1 80 ? -16.891 19.346 -10.399 1.00 47.22 80 THR A C 1
ATOM 605 O O . THR A 1 80 ? -16.723 20.421 -9.823 1.00 47.22 80 THR A O 1
ATOM 608 N N . ALA A 1 81 ? -17.494 19.239 -11.583 1.00 43.97 81 ALA A N 1
ATOM 609 C CA . ALA A 1 81 ? -18.427 20.210 -12.108 1.00 43.97 81 ALA A CA 1
ATOM 610 C C . ALA A 1 81 ? -19.616 20.202 -11.146 1.00 43.97 81 ALA A C 1
ATOM 612 O O . ALA A 1 81 ? -20.668 19.621 -11.405 1.00 43.97 81 ALA A O 1
ATOM 613 N N . SER A 1 82 ? -19.407 20.794 -9.970 1.00 38.84 82 SER A N 1
ATOM 614 C CA . SER A 1 82 ? -20.477 21.190 -9.087 1.00 38.84 82 SER A CA 1
ATOM 615 C C . SER A 1 82 ? -21.199 22.274 -9.862 1.00 38.84 82 SER A C 1
ATOM 617 O O . SER A 1 82 ? -20.781 23.429 -9.897 1.00 38.84 82 SER A O 1
ATOM 619 N N . THR A 1 83 ? -22.230 21.861 -10.594 1.00 45.47 83 THR A N 1
ATOM 620 C CA . THR A 1 83 ? -23.220 22.772 -11.150 1.00 45.47 83 THR A CA 1
ATOM 621 C C . THR A 1 83 ? -23.975 23.323 -9.945 1.00 45.47 83 THR A C 1
ATOM 623 O O . THR A 1 83 ? -25.068 22.867 -9.610 1.00 45.47 83 THR A O 1
ATOM 626 N N . SER A 1 84 ? -23.352 24.249 -9.213 1.00 39.69 84 SER A N 1
ATOM 627 C CA . SER A 1 84 ? -24.051 25.035 -8.216 1.00 39.69 84 SER A CA 1
ATOM 628 C C . SER A 1 84 ? -24.979 25.954 -8.995 1.00 39.69 84 SER A C 1
ATOM 630 O O . SER A 1 84 ? -24.567 26.864 -9.712 1.00 39.69 84 SER A O 1
ATOM 632 N N . ARG A 1 85 ? -26.270 25.618 -8.919 1.00 39.50 85 ARG A N 1
ATOM 633 C CA . ARG A 1 85 ? -27.382 26.473 -9.322 1.00 39.50 85 ARG A CA 1
ATOM 634 C C . ARG A 1 85 ? -27.055 27.920 -8.966 1.00 39.50 85 ARG A C 1
ATOM 636 O O . ARG A 1 85 ? -26.866 28.240 -7.794 1.00 39.50 85 ARG A O 1
ATOM 643 N N . ALA A 1 86 ? -27.022 28.773 -9.984 1.00 38.12 86 ALA A N 1
ATOM 644 C CA . ALA A 1 86 ? -27.070 30.209 -9.807 1.00 38.12 86 ALA A CA 1
ATOM 645 C C . ALA A 1 86 ? -28.382 30.554 -9.088 1.00 38.12 86 ALA A C 1
ATOM 647 O O . ALA A 1 86 ? -29.452 30.561 -9.694 1.00 38.12 86 ALA A O 1
ATOM 648 N N . SER A 1 87 ? -28.301 30.796 -7.783 1.00 38.22 87 SER A N 1
ATOM 649 C CA . SER A 1 87 ? -29.336 31.509 -7.046 1.00 38.22 87 SER A CA 1
ATOM 650 C C . SER A 1 87 ? -28.915 32.967 -7.009 1.00 38.22 87 SER A C 1
ATOM 652 O O . SER A 1 87 ? -28.057 33.376 -6.232 1.00 38.22 87 SER A O 1
ATOM 654 N N . THR A 1 88 ? -29.485 33.729 -7.931 1.00 38.06 88 THR A N 1
ATOM 655 C CA . THR A 1 88 ? -29.404 35.182 -8.000 1.00 38.06 88 THR A CA 1
ATOM 656 C C . THR A 1 88 ? -29.952 35.784 -6.707 1.00 38.06 88 THR A C 1
ATOM 658 O O . THR A 1 88 ? -31.123 35.594 -6.386 1.00 38.06 88 THR A O 1
ATOM 661 N N . SER A 1 89 ? -29.150 36.570 -5.996 1.00 37.44 89 SER A N 1
ATOM 662 C CA . SER A 1 89 ? -29.667 37.612 -5.108 1.00 37.44 89 SER A CA 1
ATOM 663 C C . SER A 1 89 ? -28.774 38.839 -5.229 1.00 37.44 89 SER A C 1
ATOM 665 O O . SER A 1 89 ? -27.690 38.917 -4.657 1.00 37.44 89 SER A O 1
ATOM 667 N N . VAL A 1 90 ? -29.236 39.773 -6.056 1.00 37.72 90 VAL A N 1
ATOM 668 C CA . VAL A 1 90 ? -28.740 41.144 -6.139 1.00 37.72 90 VAL A CA 1
ATOM 669 C C . VAL A 1 90 ? -29.118 41.862 -4.845 1.00 37.72 90 VAL A C 1
ATOM 671 O O . VAL A 1 90 ? -30.294 41.909 -4.499 1.00 37.72 90 VAL A O 1
ATOM 674 N N . SER A 1 91 ? -28.144 42.474 -4.175 1.00 37.88 91 SER A N 1
ATOM 675 C CA . SER A 1 91 ? -28.396 43.534 -3.193 1.00 37.88 91 SER A CA 1
ATOM 676 C C . SER A 1 91 ? -27.211 44.506 -3.135 1.00 37.88 91 SER A C 1
ATOM 678 O O . SER A 1 91 ? -26.268 44.335 -2.371 1.00 37.88 91 SER A O 1
ATOM 680 N N . SER A 1 92 ? -27.256 45.477 -4.051 1.00 38.72 92 SER A N 1
ATOM 681 C CA . SER A 1 92 ? -26.999 46.916 -3.849 1.00 38.72 92 SER A CA 1
ATOM 682 C C . SER A 1 92 ? -26.012 47.380 -2.753 1.00 38.72 92 SER A C 1
ATOM 684 O O . SER A 1 92 ? -26.372 47.456 -1.586 1.00 38.72 92 SER A O 1
ATOM 686 N N . GLY A 1 93 ? -24.820 47.809 -3.196 1.00 33.72 93 GLY A N 1
ATOM 687 C CA . GLY A 1 93 ? -24.122 49.077 -2.893 1.00 33.72 93 GLY A CA 1
ATOM 688 C C . GLY A 1 93 ? -24.019 49.647 -1.467 1.00 33.72 93 GLY A C 1
ATOM 689 O O . GLY A 1 93 ? -25.006 50.105 -0.905 1.00 33.72 93 GLY A O 1
ATOM 690 N N . SER A 1 94 ? -22.782 49.877 -1.005 1.00 39.31 94 SER A N 1
ATOM 691 C CA . SER A 1 94 ? -22.287 51.232 -0.681 1.00 39.31 94 SER A CA 1
ATOM 692 C C . SER A 1 94 ? -20.795 51.253 -0.337 1.00 39.31 94 SER A C 1
ATOM 694 O O . SER A 1 94 ? -20.222 50.261 0.098 1.00 39.31 94 SER A O 1
ATOM 696 N N . ALA A 1 95 ? -20.195 52.403 -0.628 1.00 39.25 95 ALA A N 1
ATOM 697 C CA . ALA A 1 95 ? -18.774 52.717 -0.682 1.00 39.25 95 ALA A CA 1
ATOM 698 C C . ALA A 1 95 ? -18.143 53.100 0.676 1.00 39.25 95 ALA A C 1
ATOM 700 O O . ALA A 1 95 ? -18.837 53.184 1.685 1.00 39.25 95 ALA A O 1
ATOM 701 N N . ALA A 1 96 ? -16.853 53.468 0.591 1.00 38.97 96 ALA A N 1
ATOM 702 C CA . ALA A 1 96 ? -15.993 54.161 1.569 1.00 38.97 96 ALA A CA 1
ATOM 703 C C . ALA A 1 96 ? -15.252 53.247 2.568 1.00 38.97 96 ALA A C 1
ATOM 705 O O . ALA A 1 96 ? -15.806 52.278 3.061 1.00 38.97 96 ALA A O 1
ATOM 706 N N . SER A 1 97 ? -13.994 53.484 2.941 1.00 37.03 97 SER A N 1
ATOM 707 C CA . SER A 1 97 ? -12.987 54.461 2.518 1.00 37.03 97 SER A CA 1
ATOM 708 C C . SER A 1 97 ? -11.618 53.950 2.970 1.00 37.03 97 SER A C 1
ATOM 710 O O . SER A 1 97 ? -11.515 53.195 3.934 1.00 37.03 97 SER A O 1
ATOM 712 N N . ALA A 1 98 ? -10.582 54.396 2.268 1.00 37.19 98 ALA A N 1
ATOM 713 C CA . ALA A 1 98 ? -9.195 54.274 2.674 1.00 37.19 98 ALA A CA 1
ATOM 714 C C . ALA A 1 98 ? -8.903 55.083 3.947 1.00 37.19 98 ALA A C 1
ATOM 716 O O . ALA A 1 98 ? -9.390 56.206 4.086 1.00 37.19 98 ALA A O 1
ATOM 717 N N . THR A 1 99 ? -8.034 54.523 4.784 1.00 42.53 99 THR A N 1
ATOM 718 C CA . THR A 1 99 ? -6.971 55.216 5.531 1.00 42.53 99 THR A CA 1
ATOM 719 C C . THR A 1 99 ? -5.835 54.234 5.731 1.00 42.53 99 THR A C 1
ATOM 721 O O . THR A 1 99 ? -6.152 53.066 6.053 1.00 42.53 99 THR A O 1
#

Secondary structure (DSSP, 8-state):
--B--S-SHHHHTT-GGG-TT-B-SSSSB-TTSPBPP-SSSS-----GGGPPPPPTTS-HHHHTTHHHHSPP---------------------------

pLDDT: mean 75.45, std 21.38, range [33.72, 93.12]

InterPro domains:
  IPR011032 GroES-like superfamily [SSF50129] (2-75)
  IPR047109 Cinnamyl alcohol dehydrogenase-like [PTHR42683] (1-70)

Foldseek 3Di:
DFDAPCPDPCNVVVNRVPGPRDADQAQGQDPVRDTHDHPVDPDHDGDPSLDDDDDPVDDCVVCVVCSPPNDPPPDPPPPPPPVPPPPDDDDDDDDDDDD